Protein AF-A0A7C6CUZ2-F1 (afdb_monomer_lite)

Structure (mmCIF, N/CA/C/O backbone):
data_AF-A0A7C6CUZ2-F1
#
_entry.id   AF-A0A7C6CUZ2-F1
#
loop_
_atom_site.group_PDB
_atom_site.id
_atom_site.type_symbol
_atom_site.label_atom_id
_atom_site.label_alt_id
_atom_site.label_comp_id
_atom_site.label_asym_id
_atom_site.label_entity_id
_atom_site.label_seq_id
_atom_site.pdbx_PDB_ins_code
_atom_site.Cartn_x
_atom_site.Cartn_y
_atom_site.Cartn_z
_atom_site.occupancy
_atom_site.B_iso_or_equiv
_atom_site.auth_seq_id
_atom_site.auth_comp_id
_atom_site.auth_asym_id
_atom_site.auth_atom_id
_atom_site.pdbx_PDB_model_num
ATOM 1 N N . MET A 1 1 ? 45.779 -3.943 -38.223 1.00 38.66 1 MET A N 1
ATOM 2 C CA . MET A 1 1 ? 45.201 -3.364 -36.994 1.00 38.66 1 MET A CA 1
ATOM 3 C C . MET A 1 1 ? 43.699 -3.353 -37.189 1.00 38.66 1 MET A C 1
ATOM 5 O O . MET A 1 1 ? 43.244 -2.642 -38.072 1.00 38.66 1 MET A O 1
ATOM 9 N N . ILE A 1 2 ? 42.958 -4.209 -36.489 1.00 46.25 2 ILE A N 1
ATOM 10 C CA . ILE A 1 2 ? 41.494 -4.236 -36.585 1.00 46.25 2 ILE A CA 1
ATOM 11 C C . ILE A 1 2 ? 40.988 -3.220 -35.560 1.00 46.25 2 ILE A C 1
ATOM 13 O O . ILE A 1 2 ? 41.260 -3.364 -34.369 1.00 46.25 2 ILE A O 1
ATOM 17 N N . GLN A 1 3 ? 40.362 -2.144 -36.038 1.00 51.94 3 GLN A N 1
ATOM 18 C CA . GLN A 1 3 ? 39.651 -1.188 -35.195 1.00 51.94 3 GLN A CA 1
ATOM 19 C C . GLN A 1 3 ? 38.469 -1.919 -34.554 1.00 51.94 3 GLN A C 1
ATOM 21 O O . GLN A 1 3 ? 37.578 -2.381 -35.258 1.00 51.94 3 GLN A O 1
ATOM 26 N N . ASN A 1 4 ? 38.475 -2.039 -33.226 1.00 56.88 4 ASN A N 1
ATOM 27 C CA . ASN A 1 4 ? 37.267 -2.373 -32.481 1.00 56.88 4 ASN A CA 1
ATOM 28 C C . ASN A 1 4 ? 36.335 -1.163 -32.587 1.00 56.88 4 ASN A C 1
ATOM 30 O O . ASN A 1 4 ? 36.551 -0.159 -31.906 1.00 56.88 4 ASN A O 1
ATOM 34 N N . GLU A 1 5 ? 35.333 -1.241 -33.460 1.00 59.25 5 GLU A N 1
ATOM 35 C CA . GLU A 1 5 ? 34.179 -0.349 -33.405 1.00 59.25 5 GLU A CA 1
ATOM 36 C C . GLU A 1 5 ? 33.489 -0.587 -32.063 1.00 59.25 5 GLU A C 1
ATOM 38 O O . GLU A 1 5 ? 32.803 -1.579 -31.836 1.00 59.25 5 GLU A O 1
ATOM 43 N N . ASN A 1 6 ? 33.787 0.296 -31.116 1.00 59.94 6 ASN A N 1
ATOM 44 C CA . ASN A 1 6 ? 33.228 0.292 -29.779 1.00 59.94 6 ASN A CA 1
ATOM 45 C C . ASN A 1 6 ? 31.798 0.853 -29.862 1.00 59.94 6 ASN A C 1
ATOM 47 O O . ASN A 1 6 ? 31.543 1.992 -29.468 1.00 59.94 6 ASN A O 1
ATOM 51 N N . GLU A 1 7 ? 30.883 0.095 -30.468 1.00 68.31 7 GLU A N 1
ATOM 52 C CA . GLU A 1 7 ? 29.456 0.403 -30.453 1.00 68.31 7 GLU A CA 1
ATOM 53 C C . GLU A 1 7 ? 28.957 0.253 -29.012 1.00 68.31 7 GLU A C 1
ATOM 55 O O . GLU A 1 7 ? 28.907 -0.848 -28.462 1.00 68.31 7 GLU A O 1
ATOM 60 N N . ASN A 1 8 ? 28.628 1.371 -28.358 1.00 77.88 8 ASN A N 1
ATOM 61 C CA . ASN A 1 8 ? 28.023 1.321 -27.031 1.00 77.88 8 ASN A CA 1
ATOM 62 C C . ASN A 1 8 ? 26.654 0.629 -27.127 1.00 77.88 8 ASN A C 1
ATOM 64 O O . ASN A 1 8 ? 25.686 1.216 -27.615 1.00 77.88 8 ASN A O 1
ATOM 68 N N . ASP A 1 9 ? 26.558 -0.590 -26.600 1.00 85.19 9 ASP A N 1
ATOM 69 C CA . ASP A 1 9 ? 25.281 -1.263 -26.388 1.00 85.19 9 ASP A CA 1
ATOM 70 C C . ASP A 1 9 ? 24.549 -0.645 -25.183 1.00 85.19 9 ASP A C 1
ATOM 72 O O . ASP A 1 9 ? 24.836 -0.930 -24.017 1.00 85.19 9 ASP A O 1
ATOM 76 N N . TYR A 1 10 ? 23.569 0.216 -25.464 1.00 91.44 10 TYR A N 1
ATOM 77 C CA . TYR A 1 10 ? 22.723 0.844 -24.444 1.00 91.44 10 TYR A CA 1
ATOM 78 C C . TYR A 1 10 ? 21.501 0.003 -24.055 1.00 91.44 10 TYR A C 1
ATOM 80 O O . TYR A 1 10 ? 20.688 0.450 -23.241 1.00 91.44 10 TYR A O 1
ATOM 88 N N . THR A 1 11 ? 21.346 -1.208 -24.595 1.00 94.00 11 THR A N 1
ATOM 89 C CA . THR A 1 11 ? 20.154 -2.047 -24.409 1.00 94.00 11 THR A CA 1
ATOM 90 C C . THR A 1 11 ? 19.830 -2.252 -22.930 1.00 94.00 11 THR A C 1
ATOM 92 O O . THR A 1 11 ? 18.693 -2.043 -22.506 1.00 94.00 11 THR A O 1
ATOM 95 N N . GLN A 1 12 ? 20.834 -2.568 -22.106 1.00 94.25 12 GLN A N 1
ATOM 96 C CA . GLN A 1 12 ? 20.646 -2.752 -20.660 1.00 94.25 12 GLN A CA 1
ATOM 97 C C . GLN A 1 12 ? 20.158 -1.480 -19.958 1.00 94.25 12 GLN A C 1
ATOM 99 O O . GLN A 1 12 ? 19.278 -1.547 -19.097 1.00 94.25 12 GLN A O 1
ATOM 104 N N . TYR A 1 13 ? 20.685 -0.316 -20.346 1.00 94.88 13 TYR A N 1
ATOM 105 C CA . TYR A 1 13 ? 20.264 0.969 -19.792 1.00 94.88 13 TYR A CA 1
ATOM 106 C C . TYR A 1 13 ? 18.812 1.287 -20.162 1.00 94.88 13 TYR A C 1
ATOM 108 O O . TYR A 1 13 ? 18.011 1.632 -19.291 1.00 94.88 13 TYR A O 1
ATOM 116 N N . VAL A 1 14 ? 18.448 1.106 -21.435 1.00 96.75 14 VAL A N 1
ATOM 117 C CA . VAL A 1 14 ? 17.081 1.333 -21.917 1.00 96.75 14 VAL A CA 1
ATOM 118 C C . VAL A 1 14 ? 16.103 0.386 -21.221 1.00 96.75 14 VAL A C 1
ATOM 120 O O . VAL A 1 14 ? 15.086 0.837 -20.694 1.00 96.75 14 VAL A O 1
ATOM 123 N N . PHE A 1 15 ? 16.420 -0.910 -21.125 1.00 97.75 15 PHE A N 1
ATOM 124 C CA . PHE A 1 15 ? 15.581 -1.870 -20.402 1.00 97.75 15 PHE A CA 1
ATOM 125 C C . PHE A 1 15 ? 15.428 -1.520 -18.924 1.00 97.75 15 PHE A C 1
ATOM 127 O O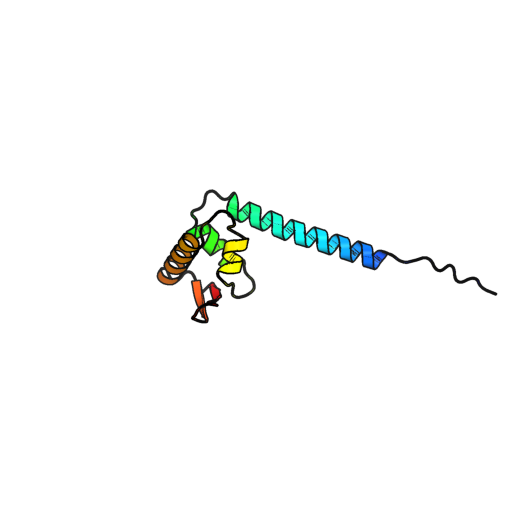 . PHE A 1 15 ? 14.331 -1.646 -18.377 1.00 97.75 15 PHE A O 1
ATOM 134 N N . TYR A 1 16 ? 16.503 -1.081 -18.270 1.00 97.56 16 TYR A N 1
ATOM 135 C CA . TYR A 1 16 ? 16.437 -0.627 -16.888 1.00 97.56 16 TYR A CA 1
ATOM 136 C C . TYR A 1 16 ? 15.505 0.582 -16.743 1.00 97.56 16 TYR A C 1
ATOM 138 O O . TYR A 1 16 ? 14.601 0.559 -15.908 1.00 97.56 16 TYR A O 1
ATOM 146 N N . MET A 1 17 ? 15.654 1.597 -17.598 1.00 97.94 17 MET A N 1
ATOM 147 C CA . MET A 1 17 ? 14.810 2.791 -17.564 1.00 97.94 17 MET A CA 1
ATOM 148 C C . MET A 1 17 ? 13.333 2.447 -17.804 1.00 97.94 17 MET A C 1
ATOM 150 O O . MET A 1 17 ? 12.467 2.910 -17.060 1.00 97.94 17 MET A O 1
ATOM 154 N N . LEU A 1 18 ? 13.037 1.574 -18.772 1.00 98.31 18 LEU A N 1
ATOM 155 C CA . LEU A 1 18 ? 11.675 1.101 -19.031 1.00 98.31 18 LEU A CA 1
ATOM 156 C C . LEU A 1 18 ? 11.086 0.351 -17.831 1.00 98.31 18 LEU A C 1
ATOM 158 O O . LEU A 1 18 ? 9.923 0.569 -17.493 1.00 98.31 18 LEU A O 1
ATOM 162 N N . LYS A 1 19 ? 11.877 -0.480 -17.140 1.00 98.06 19 LYS A N 1
ATOM 163 C CA . LYS A 1 19 ? 11.444 -1.135 -15.895 1.00 98.06 19 LYS A CA 1
ATOM 164 C C . LYS A 1 19 ? 11.134 -0.114 -14.802 1.00 98.06 19 LYS A C 1
ATOM 166 O O . LYS A 1 19 ? 10.092 -0.222 -14.165 1.00 98.06 19 LYS A O 1
ATOM 171 N N . CYS A 1 20 ? 11.980 0.899 -14.608 1.00 97.81 20 CYS A N 1
ATOM 172 C CA . CYS A 1 20 ? 11.717 1.957 -13.630 1.00 97.81 20 CYS A CA 1
ATOM 173 C C . CYS A 1 20 ? 10.410 2.706 -13.926 1.00 97.81 20 CYS A C 1
ATOM 175 O O . CYS A 1 20 ? 9.613 2.925 -13.013 1.00 97.81 20 CYS A O 1
ATOM 177 N N . ILE A 1 21 ? 10.170 3.063 -15.192 1.00 98.25 21 ILE A N 1
ATOM 178 C CA . ILE A 1 21 ? 8.934 3.733 -15.620 1.00 98.25 21 ILE A CA 1
ATOM 179 C C . ILE A 1 21 ? 7.723 2.823 -15.392 1.00 98.25 21 ILE A C 1
ATOM 181 O O . ILE A 1 21 ? 6.718 3.269 -14.840 1.00 98.25 21 ILE A O 1
ATOM 185 N N . LEU A 1 22 ? 7.825 1.544 -15.764 1.00 97.75 22 LEU A N 1
ATOM 186 C CA . LEU A 1 22 ? 6.753 0.567 -15.584 1.00 97.75 22 LEU A CA 1
ATOM 187 C C . LEU A 1 22 ? 6.375 0.399 -14.107 1.00 97.75 22 LEU A C 1
ATOM 189 O O . LEU A 1 22 ? 5.192 0.420 -13.770 1.00 97.75 22 LEU A O 1
ATOM 193 N N . GLU A 1 23 ? 7.360 0.277 -13.218 1.00 96.50 23 GLU A N 1
ATOM 194 C CA . GLU A 1 23 ? 7.114 0.151 -11.778 1.00 96.50 23 GLU A CA 1
ATOM 195 C C . GLU A 1 23 ? 6.532 1.436 -11.174 1.00 96.50 23 GLU A C 1
ATOM 197 O O . GLU A 1 23 ? 5.610 1.378 -10.355 1.00 96.50 23 GLU A O 1
ATOM 202 N N . ALA A 1 24 ? 6.998 2.609 -11.617 1.00 96.25 24 ALA A N 1
ATOM 203 C CA . ALA A 1 24 ? 6.423 3.887 -11.206 1.00 96.25 24 ALA A CA 1
ATOM 204 C C . ALA A 1 24 ? 4.956 4.017 -11.648 1.00 96.25 24 ALA A C 1
ATOM 206 O O . ALA A 1 24 ? 4.108 4.414 -10.846 1.00 96.25 24 ALA A O 1
ATOM 207 N N . TYR A 1 25 ? 4.645 3.623 -12.886 1.00 96.94 25 TYR A N 1
ATOM 208 C CA . TYR A 1 25 ? 3.282 3.626 -13.410 1.00 96.94 25 TYR A CA 1
ATOM 209 C C . TYR A 1 25 ? 2.375 2.666 -12.638 1.00 96.94 25 TYR A C 1
ATOM 211 O O . TYR A 1 25 ? 1.306 3.071 -12.191 1.00 96.94 25 TYR A O 1
ATOM 219 N N . ARG A 1 26 ? 2.810 1.419 -12.409 1.00 94.88 26 ARG A N 1
ATOM 220 C CA . ARG A 1 26 ? 2.054 0.430 -11.618 1.00 94.88 26 ARG A CA 1
ATOM 221 C C . ARG A 1 26 ? 1.743 0.947 -10.219 1.00 94.88 26 ARG A C 1
ATOM 223 O O . ARG A 1 26 ? 0.604 0.858 -9.766 1.00 94.88 26 ARG A O 1
ATOM 230 N N . LYS A 1 27 ? 2.740 1.537 -9.552 1.00 91.94 27 LYS A N 1
ATOM 231 C CA . LYS A 1 27 ? 2.566 2.139 -8.227 1.00 91.94 27 LYS A CA 1
ATOM 232 C C . LYS A 1 27 ? 1.567 3.296 -8.254 1.00 91.94 27 LYS A C 1
ATOM 234 O O . LYS A 1 27 ? 0.721 3.375 -7.367 1.00 91.94 27 LYS A O 1
ATOM 239 N N . LEU A 1 28 ? 1.658 4.182 -9.245 1.00 93.50 28 LEU A N 1
ATOM 240 C CA . LEU A 1 28 ? 0.732 5.304 -9.397 1.00 93.50 28 LEU A CA 1
ATOM 241 C C . LEU A 1 28 ? -0.695 4.816 -9.657 1.00 93.50 28 LEU A C 1
ATOM 243 O O . LEU A 1 28 ? -1.611 5.243 -8.962 1.00 93.50 28 LEU A O 1
ATOM 247 N N . HIS A 1 29 ? -0.868 3.902 -10.612 1.00 93.31 29 HIS A N 1
ATOM 248 C CA . HIS A 1 29 ? -2.162 3.325 -10.958 1.00 93.31 29 HIS A CA 1
ATOM 249 C C . HIS A 1 29 ? -2.838 2.712 -9.733 1.00 93.31 29 HIS A C 1
ATOM 251 O O . HIS A 1 29 ? -3.986 3.029 -9.448 1.00 93.31 29 HIS A O 1
ATOM 257 N N . TYR A 1 30 ? -2.093 1.931 -8.951 1.00 91.25 30 TYR A N 1
ATOM 258 C CA . TYR A 1 30 ? -2.586 1.348 -7.709 1.00 91.25 30 TYR A CA 1
ATOM 259 C C . TYR A 1 30 ? -3.017 2.399 -6.673 1.00 91.25 30 TYR A C 1
ATOM 261 O O . TYR A 1 30 ? -4.071 2.272 -6.053 1.00 91.25 30 TYR A O 1
ATOM 269 N N . ILE A 1 31 ? -2.223 3.462 -6.484 1.00 92.00 31 ILE A N 1
ATOM 270 C CA . ILE A 1 31 ? -2.595 4.566 -5.585 1.00 92.00 31 ILE A CA 1
ATOM 271 C C . ILE A 1 31 ? -3.889 5.226 -6.068 1.00 92.00 31 ILE A C 1
ATOM 273 O O . ILE A 1 31 ? -4.773 5.476 -5.253 1.00 92.00 31 ILE A O 1
ATOM 277 N N . MET A 1 32 ? -4.025 5.488 -7.370 1.00 91.31 32 MET A N 1
ATOM 278 C CA . MET A 1 32 ? -5.250 6.065 -7.922 1.00 91.31 32 MET A CA 1
ATOM 279 C C . MET A 1 32 ? -6.437 5.134 -7.693 1.00 91.31 32 MET A C 1
ATOM 281 O O . MET A 1 32 ? -7.410 5.561 -7.089 1.00 91.31 32 MET A O 1
ATOM 285 N N . GLU A 1 33 ? -6.316 3.860 -8.059 1.00 90.31 33 GLU A N 1
ATOM 286 C CA . GLU A 1 33 ? -7.374 2.857 -7.926 1.00 90.31 33 GLU A CA 1
ATOM 287 C C . GLU A 1 33 ? -7.918 2.762 -6.494 1.00 90.31 33 GLU A C 1
ATOM 289 O O . GLU A 1 33 ? -9.124 2.670 -6.295 1.00 90.31 33 GLU A O 1
ATOM 294 N N . VAL A 1 34 ? -7.044 2.810 -5.484 1.00 90.62 34 VAL A N 1
ATOM 295 C CA . VAL A 1 34 ? -7.453 2.751 -4.072 1.00 90.62 34 VAL A CA 1
ATOM 296 C C . VAL A 1 34 ? -8.130 4.046 -3.599 1.00 90.62 34 VAL A C 1
ATOM 298 O O . VAL A 1 34 ? -8.967 3.987 -2.704 1.00 90.62 34 VAL A O 1
ATOM 301 N N . ASN A 1 35 ? -7.780 5.210 -4.158 1.00 89.38 35 ASN A N 1
ATOM 302 C CA . ASN A 1 35 ? -8.318 6.507 -3.714 1.00 89.38 35 ASN A CA 1
ATOM 303 C C . ASN A 1 35 ? -9.500 7.014 -4.556 1.00 89.38 35 ASN A C 1
ATOM 305 O O . ASN A 1 35 ? -10.209 7.907 -4.103 1.00 89.38 35 ASN A O 1
ATOM 309 N N . THR A 1 36 ? -9.709 6.490 -5.766 1.00 87.19 36 THR A N 1
ATOM 310 C CA . THR A 1 36 ? -10.872 6.807 -6.614 1.00 87.19 36 THR A CA 1
ATOM 311 C C . THR A 1 36 ? -12.037 5.847 -6.403 1.00 87.19 36 THR A C 1
ATOM 313 O O . THR A 1 36 ? -13.116 6.076 -6.942 1.00 87.19 36 THR A O 1
ATOM 316 N N . ASP A 1 37 ? -11.820 4.756 -5.668 1.00 80.62 37 ASP A N 1
ATOM 317 C CA . ASP A 1 37 ? -12.881 3.831 -5.286 1.00 80.62 37 ASP A CA 1
ATOM 318 C C . ASP A 1 37 ? -13.870 4.546 -4.349 1.00 80.62 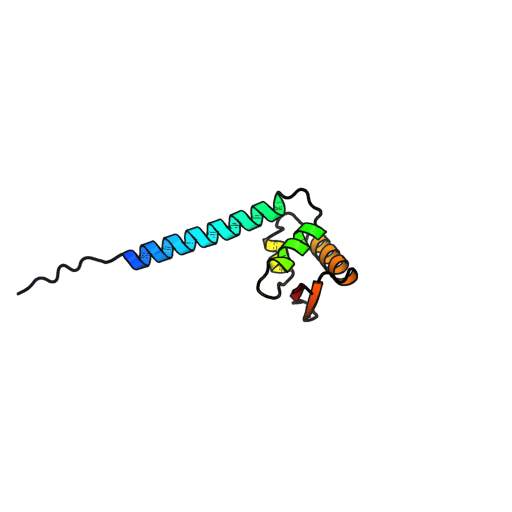37 ASP A C 1
ATOM 320 O O . ASP A 1 37 ? -13.459 5.195 -3.387 1.00 80.62 37 ASP A O 1
ATOM 324 N N . ASN A 1 38 ? -15.176 4.411 -4.590 1.00 75.75 38 ASN A N 1
ATOM 325 C CA . ASN A 1 38 ? -16.219 5.037 -3.756 1.00 75.75 38 ASN A CA 1
ATOM 326 C C . ASN A 1 38 ? -16.441 4.290 -2.420 1.00 75.75 38 ASN A C 1
ATOM 328 O O . ASN A 1 38 ? -17.451 4.495 -1.744 1.00 75.75 38 ASN A O 1
ATOM 332 N N . GLY A 1 39 ? -15.528 3.385 -2.064 1.00 82.38 39 GLY A N 1
ATOM 333 C CA . GLY A 1 39 ? -15.566 2.596 -0.839 1.00 82.38 39 GLY A CA 1
ATOM 334 C C . GLY A 1 39 ? -15.243 3.411 0.413 1.00 82.38 39 GLY A C 1
ATOM 335 O O . GLY A 1 39 ? -14.743 4.537 0.367 1.00 82.38 39 GLY A O 1
ATOM 336 N N . SER A 1 40 ? -15.515 2.823 1.576 1.00 89.81 40 SER A N 1
ATOM 337 C CA . SER A 1 40 ? -15.147 3.433 2.850 1.00 89.81 40 SER A CA 1
ATOM 338 C C . SER A 1 40 ? -13.627 3.412 3.059 1.00 89.81 40 SER A C 1
ATOM 340 O O . SER A 1 40 ? -12.891 2.624 2.463 1.00 89.81 40 SER A O 1
ATOM 342 N N . THR A 1 41 ? -13.128 4.223 3.998 1.00 91.88 41 THR A N 1
ATOM 343 C CA . THR A 1 41 ? -11.716 4.144 4.407 1.00 91.88 41 THR A CA 1
ATOM 344 C C . THR A 1 41 ? -11.334 2.743 4.900 1.0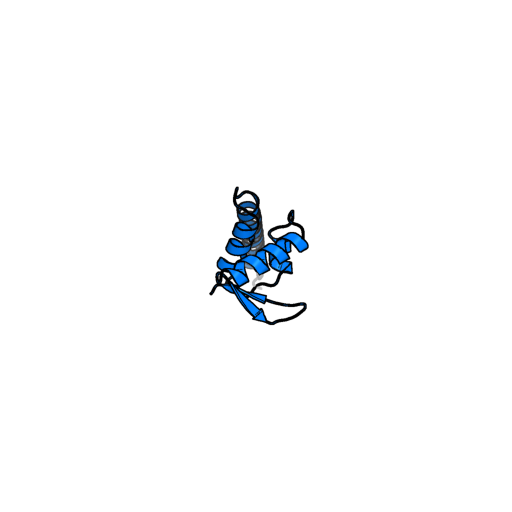0 91.88 41 THR A C 1
ATOM 346 O O . THR A 1 41 ? -10.193 2.325 4.717 1.00 91.88 41 THR A O 1
ATOM 349 N N . ILE A 1 42 ? -12.271 2.008 5.510 1.00 94.38 42 ILE A N 1
ATOM 350 C CA . ILE A 1 42 ? -12.044 0.631 5.967 1.00 94.38 42 ILE A CA 1
ATOM 351 C C . ILE A 1 42 ? -11.785 -0.285 4.768 1.00 94.38 42 ILE A C 1
ATOM 353 O O . ILE A 1 42 ? -10.817 -1.045 4.792 1.00 94.38 42 ILE A O 1
ATOM 357 N N . ASP A 1 43 ? -12.577 -0.148 3.704 1.00 93.50 43 ASP A N 1
ATOM 358 C CA . ASP A 1 43 ? -12.422 -0.930 2.473 1.00 93.50 43 ASP A CA 1
ATOM 359 C C . ASP A 1 43 ? -11.080 -0.636 1.800 1.00 93.50 43 ASP A C 1
ATOM 361 O O . ASP A 1 43 ? -10.354 -1.558 1.428 1.00 93.50 43 ASP A O 1
ATOM 365 N N . GLY A 1 44 ? -10.690 0.642 1.736 1.00 93.56 44 GLY A N 1
ATOM 366 C CA . GLY A 1 44 ? -9.385 1.051 1.217 1.00 93.56 44 GLY A CA 1
ATOM 367 C C . GLY A 1 44 ? -8.223 0.446 2.012 1.00 93.56 44 GLY A C 1
ATOM 368 O O . GLY A 1 44 ? -7.299 -0.125 1.433 1.00 93.56 44 GLY A O 1
ATOM 369 N N . VAL A 1 45 ? -8.272 0.506 3.348 1.00 95.06 45 VAL A N 1
ATOM 370 C CA . VAL A 1 45 ? -7.249 -0.108 4.216 1.00 95.06 45 VAL A CA 1
ATOM 371 C C . VAL A 1 45 ? -7.199 -1.625 4.020 1.00 95.06 45 VAL A C 1
ATOM 373 O O . VAL A 1 45 ? -6.106 -2.190 3.925 1.00 95.06 45 VAL A O 1
ATOM 376 N N . TYR A 1 46 ? -8.356 -2.280 3.919 1.00 94.50 46 TYR A N 1
ATOM 377 C CA . TYR A 1 46 ? -8.442 -3.717 3.686 1.00 94.50 46 TYR A CA 1
ATOM 378 C C . TYR A 1 46 ? -7.851 -4.112 2.331 1.00 94.50 46 TYR A C 1
ATOM 380 O O . TYR A 1 46 ? -6.985 -4.984 2.291 1.00 94.50 46 TYR A O 1
ATOM 388 N N . LYS A 1 47 ? -8.226 -3.419 1.247 1.00 93.62 47 LYS A N 1
ATOM 389 C CA . LYS A 1 47 ? -7.691 -3.627 -0.109 1.00 93.62 47 LYS A CA 1
ATOM 390 C C . LYS A 1 47 ? -6.165 -3.536 -0.118 1.00 93.62 47 LYS A C 1
ATOM 392 O O . LYS A 1 47 ? -5.505 -4.384 -0.715 1.00 93.62 47 LYS A O 1
ATOM 397 N N . ILE A 1 48 ? -5.595 -2.578 0.622 1.00 94.69 48 ILE A N 1
ATOM 398 C CA . ILE A 1 48 ? -4.138 -2.428 0.723 1.00 94.69 48 ILE A CA 1
ATOM 399 C C . ILE A 1 48 ? -3.465 -3.622 1.397 1.00 94.69 48 ILE A C 1
ATOM 401 O O . ILE A 1 48 ? -2.448 -4.105 0.899 1.00 94.69 48 ILE A O 1
ATOM 405 N N . ILE A 1 49 ? -4.006 -4.094 2.519 1.00 94.50 49 ILE A N 1
ATOM 406 C CA . ILE A 1 49 ? -3.444 -5.240 3.252 1.00 94.50 49 ILE A CA 1
ATOM 407 C C . ILE A 1 49 ? -3.651 -6.540 2.476 1.00 94.50 49 ILE A C 1
ATOM 409 O O . ILE A 1 49 ? -2.789 -7.415 2.482 1.00 94.50 49 ILE A O 1
ATOM 413 N N . PHE A 1 50 ? -4.788 -6.684 1.805 1.00 92.12 50 PHE A N 1
ATOM 414 C CA . PHE A 1 50 ? -5.111 -7.895 1.071 1.00 92.12 50 PHE A CA 1
ATOM 415 C C . PHE A 1 50 ? -4.197 -8.073 -0.145 1.00 92.12 50 PHE A C 1
ATOM 417 O O . PHE A 1 50 ? -3.634 -9.152 -0.336 1.00 92.12 50 PHE A O 1
ATOM 424 N N . ASN A 1 51 ? -3.969 -6.989 -0.894 1.00 90.56 51 ASN A N 1
ATOM 425 C CA . ASN A 1 51 ? -3.115 -6.974 -2.082 1.00 90.56 51 ASN A CA 1
ATOM 426 C C . ASN A 1 51 ? -1.611 -6.999 -1.764 1.00 90.56 51 ASN A C 1
ATOM 428 O O . ASN A 1 51 ? -0.792 -7.115 -2.678 1.00 90.56 51 ASN A O 1
ATOM 432 N N . SER A 1 52 ? -1.208 -6.890 -0.495 1.00 90.94 52 SER A N 1
ATOM 433 C CA . SER A 1 52 ? 0.207 -6.921 -0.144 1.00 90.94 52 SER A CA 1
ATOM 434 C C . SER A 1 52 ? 0.760 -8.350 -0.139 1.00 90.94 52 SER A C 1
ATOM 436 O O . SER A 1 52 ? 0.210 -9.276 0.461 1.00 90.94 52 SER A O 1
ATOM 438 N N . ALA A 1 53 ? 1.910 -8.545 -0.789 1.00 89.25 53 ALA A N 1
ATOM 439 C CA . ALA A 1 53 ? 2.632 -9.819 -0.741 1.00 89.25 53 ALA A CA 1
ATOM 440 C C . ALA A 1 53 ? 3.295 -10.063 0.627 1.00 89.25 53 ALA A C 1
ATOM 442 O O . ALA A 1 53 ? 3.540 -11.203 1.011 1.00 89.25 53 ALA A O 1
ATOM 443 N N . THR A 1 54 ? 3.581 -8.991 1.368 1.00 91.38 54 THR A N 1
ATOM 444 C CA . THR A 1 54 ? 4.255 -9.026 2.669 1.00 91.38 54 THR A CA 1
ATOM 445 C C . THR A 1 54 ? 3.457 -8.258 3.725 1.00 91.38 54 THR A C 1
ATOM 447 O O . THR A 1 54 ? 2.608 -7.433 3.370 1.00 91.38 54 THR A O 1
ATOM 450 N N . PRO A 1 55 ? 3.705 -8.497 5.027 1.00 92.94 55 PRO A N 1
ATOM 451 C CA . PRO A 1 55 ? 3.071 -7.730 6.093 1.00 92.94 55 PRO A CA 1
ATOM 452 C C . PRO A 1 55 ? 3.380 -6.235 5.985 1.00 92.94 55 PRO A C 1
ATOM 454 O O . PRO A 1 55 ? 4.549 -5.834 5.966 1.00 92.94 55 PRO A O 1
ATOM 457 N N . ILE A 1 56 ? 2.337 -5.406 5.969 1.00 93.00 56 ILE A N 1
ATOM 458 C CA . ILE A 1 56 ? 2.474 -3.958 5.790 1.00 93.00 56 ILE A CA 1
ATOM 459 C C . ILE A 1 56 ? 2.351 -3.209 7.107 1.00 93.00 56 ILE A C 1
ATOM 461 O O . ILE A 1 56 ? 1.588 -3.584 7.996 1.00 93.00 56 ILE A O 1
ATOM 465 N N . ASN A 1 57 ? 3.108 -2.122 7.234 1.00 92.38 57 ASN A N 1
ATOM 466 C CA . ASN A 1 57 ? 2.984 -1.209 8.364 1.00 92.38 57 ASN A CA 1
ATOM 467 C C . ASN A 1 57 ? 1.981 -0.084 8.049 1.00 92.38 57 ASN A C 1
ATOM 469 O O . ASN A 1 57 ? 1.644 0.174 6.892 1.00 92.38 57 ASN A O 1
ATOM 473 N N . LYS A 1 58 ? 1.578 0.656 9.086 1.00 89.69 58 LYS A N 1
ATOM 474 C CA . LYS A 1 58 ? 0.662 1.799 8.938 1.00 89.69 58 LYS A CA 1
ATOM 475 C C . LYS A 1 58 ? 1.181 2.913 8.019 1.00 89.69 58 LYS A C 1
ATOM 477 O O . LYS A 1 58 ? 0.389 3.623 7.408 1.00 89.69 58 LYS A O 1
ATOM 482 N N . HIS A 1 59 ? 2.500 3.079 7.914 1.00 90.06 59 HIS A N 1
ATOM 483 C CA . HIS A 1 59 ? 3.109 4.111 7.073 1.00 90.06 59 HIS A CA 1
ATOM 484 C C . HIS A 1 59 ? 2.922 3.804 5.584 1.00 90.06 59 HIS A C 1
ATOM 486 O O . HIS A 1 59 ? 2.634 4.711 4.813 1.00 90.06 59 HIS A O 1
ATOM 492 N N . VAL A 1 60 ? 3.013 2.533 5.185 1.00 90.81 60 VAL A N 1
ATOM 493 C CA . VAL A 1 60 ? 2.727 2.093 3.813 1.00 90.81 60 VAL A CA 1
ATOM 494 C C . VAL A 1 60 ? 1.270 2.389 3.470 1.00 90.81 60 VAL A C 1
ATOM 496 O O . VAL A 1 60 ? 1.006 3.015 2.448 1.00 90.81 60 VAL A O 1
ATOM 499 N N . THR A 1 61 ? 0.334 2.036 4.355 1.00 92.81 61 THR A N 1
ATOM 500 C CA . THR A 1 61 ? -1.091 2.347 4.172 1.00 92.81 61 THR A CA 1
ATOM 501 C C . THR A 1 61 ? -1.331 3.850 4.034 1.00 92.81 61 THR A C 1
ATOM 503 O O . THR A 1 61 ? -2.067 4.264 3.147 1.00 92.81 61 THR A O 1
ATOM 506 N N . LYS A 1 62 ? -0.665 4.680 4.849 1.00 92.94 62 LYS A N 1
ATOM 507 C CA . LYS A 1 62 ? -0.750 6.148 4.773 1.00 92.94 62 LYS A CA 1
ATOM 508 C C . LYS A 1 62 ? -0.158 6.723 3.484 1.00 92.94 62 LYS A C 1
ATOM 510 O O . LYS A 1 62 ? -0.684 7.705 2.974 1.00 92.94 62 LYS A O 1
ATOM 515 N N . ASN A 1 63 ? 0.902 6.123 2.950 1.00 92.25 63 ASN A N 1
ATOM 516 C CA . ASN A 1 63 ? 1.479 6.547 1.674 1.00 92.25 63 ASN A CA 1
ATOM 517 C C . ASN A 1 63 ? 0.545 6.247 0.494 1.00 92.25 63 ASN A C 1
ATOM 519 O O . ASN A 1 63 ? 0.551 6.992 -0.480 1.00 92.25 63 ASN A O 1
ATOM 523 N N . VAL A 1 64 ? -0.246 5.171 0.578 1.00 93.06 64 VAL A N 1
ATOM 524 C CA . VAL A 1 64 ? -1.248 4.840 -0.443 1.00 93.06 64 VAL A CA 1
ATOM 525 C C . VAL A 1 64 ? -2.509 5.688 -0.253 1.00 93.06 64 VAL A C 1
ATOM 527 O O . VAL A 1 64 ? -2.911 6.379 -1.179 1.00 93.06 64 VAL A O 1
ATOM 530 N N . LEU A 1 65 ? -3.094 5.723 0.948 1.00 93.25 65 LEU A N 1
ATOM 531 C CA . LEU A 1 65 ? -4.241 6.577 1.303 1.00 93.25 65 LEU A CA 1
ATOM 532 C C . LEU A 1 65 ? -3.781 7.978 1.730 1.00 93.25 65 LEU A C 1
ATOM 534 O O . LEU A 1 65 ? -3.972 8.402 2.876 1.00 93.25 65 LEU A O 1
ATOM 538 N N . TYR A 1 66 ? -3.149 8.708 0.811 1.00 88.75 66 TYR A N 1
ATOM 539 C CA . TYR A 1 66 ? -2.452 9.959 1.124 1.00 88.75 66 TYR A CA 1
ATOM 540 C C . TYR A 1 66 ? -3.373 11.041 1.714 1.00 88.75 66 TYR A C 1
ATOM 542 O O . TYR A 1 66 ? -2.967 11.741 2.647 1.00 88.75 66 TYR A O 1
ATOM 550 N N . ALA A 1 67 ? -4.626 11.122 1.256 1.00 89.31 67 ALA A N 1
ATOM 551 C CA . ALA A 1 67 ? -5.615 12.093 1.732 1.00 89.31 67 ALA A CA 1
ATOM 552 C C . ALA A 1 67 ? -6.205 11.755 3.119 1.00 89.31 67 ALA A C 1
ATOM 554 O O . ALA A 1 67 ? -6.755 12.624 3.793 1.00 89.31 67 ALA A O 1
ATOM 555 N N . THR A 1 68 ? -6.072 10.510 3.588 1.00 91.56 68 THR A N 1
ATOM 556 C CA . THR A 1 68 ? -6.706 10.044 4.832 1.00 91.56 68 THR A CA 1
ATOM 557 C C . THR A 1 68 ? -5.819 10.308 6.045 1.00 91.56 68 THR A C 1
ATOM 559 O O . THR A 1 68 ? -4.635 9.979 6.036 1.00 91.56 68 THR A O 1
ATOM 562 N N . SER A 1 69 ? -6.360 10.860 7.135 1.00 93.62 69 SER A N 1
ATOM 563 C CA . SER A 1 69 ? -5.579 11.103 8.359 1.00 93.62 69 SER A CA 1
ATOM 564 C C . SER A 1 69 ? -5.040 9.807 8.991 1.00 93.62 69 SER A C 1
ATOM 566 O O . SER A 1 69 ? -5.683 8.757 8.935 1.00 93.62 69 SER A O 1
ATOM 568 N N . SER A 1 70 ? -3.883 9.876 9.659 1.00 92.50 70 SER A N 1
ATOM 569 C CA . SER A 1 70 ? -3.308 8.716 10.361 1.00 92.50 70 SER A CA 1
ATOM 570 C C . SER A 1 70 ? -4.251 8.152 11.430 1.00 92.50 70 SER A C 1
ATOM 572 O O . SER A 1 70 ? -4.353 6.938 11.564 1.00 92.50 70 SER A O 1
ATOM 574 N N . ALA A 1 71 ? -4.987 9.016 12.139 1.00 94.50 71 ALA A N 1
ATOM 575 C CA . ALA A 1 71 ? -5.958 8.597 13.150 1.00 94.50 71 ALA A CA 1
ATOM 576 C C . ALA A 1 71 ? -7.128 7.811 12.534 1.00 94.50 71 ALA A C 1
ATOM 578 O O . ALA A 1 71 ? -7.595 6.832 13.113 1.00 94.50 71 ALA A O 1
ATOM 579 N N . THR A 1 72 ? -7.589 8.205 11.343 1.00 95.31 72 THR A N 1
ATOM 580 C CA . THR A 1 72 ? -8.636 7.473 10.617 1.00 95.31 72 THR A CA 1
ATOM 581 C C . THR A 1 72 ? -8.128 6.107 10.149 1.00 95.31 72 THR A C 1
ATOM 583 O O . THR A 1 72 ? -8.834 5.114 10.310 1.00 95.31 72 THR A O 1
ATOM 586 N N . ILE A 1 73 ? -6.888 6.029 9.648 1.00 95.19 73 ILE A N 1
ATOM 587 C CA . ILE A 1 73 ? -6.255 4.753 9.269 1.00 95.19 73 ILE A CA 1
ATOM 588 C C . ILE A 1 73 ? -6.120 3.831 10.487 1.00 95.19 73 ILE A C 1
ATOM 590 O O . ILE A 1 73 ? -6.423 2.646 10.392 1.00 95.19 73 ILE A O 1
ATOM 594 N N . GLU A 1 74 ? -5.707 4.355 11.643 1.00 94.12 74 GLU A N 1
ATOM 595 C CA . GLU A 1 74 ? -5.584 3.567 12.876 1.00 94.12 74 GLU A CA 1
ATOM 596 C C . GLU A 1 74 ? -6.936 3.022 13.353 1.00 94.12 74 GLU A C 1
ATOM 598 O O . GLU A 1 74 ? -7.026 1.849 13.717 1.00 94.12 74 GLU A O 1
ATOM 603 N N . LYS A 1 75 ? -8.005 3.826 13.275 1.00 95.81 75 LYS A N 1
ATOM 604 C CA . LYS A 1 75 ? -9.371 3.360 13.560 1.00 95.81 75 LYS A CA 1
ATOM 605 C C . LYS A 1 75 ? -9.811 2.251 12.601 1.00 95.81 75 LYS A C 1
ATOM 607 O O . LYS A 1 75 ? -10.366 1.254 13.052 1.00 95.81 75 LYS A O 1
ATOM 612 N N . ALA A 1 76 ? -9.535 2.401 11.307 1.00 96.19 76 ALA A N 1
ATOM 613 C CA . ALA A 1 76 ? -9.867 1.394 10.302 1.00 96.19 76 ALA A CA 1
ATOM 614 C C . ALA A 1 76 ? -9.099 0.079 10.518 1.00 96.19 76 ALA A C 1
ATOM 616 O O . ALA A 1 76 ? -9.696 -0.993 10.487 1.00 96.19 76 ALA A O 1
ATOM 617 N N . LEU A 1 77 ? -7.797 0.149 10.818 1.00 95.44 77 LEU A N 1
ATOM 618 C CA . LEU A 1 77 ? -6.991 -1.021 11.179 1.00 95.44 77 LEU A CA 1
ATOM 619 C C . LEU A 1 77 ? -7.550 -1.731 12.417 1.00 95.44 77 LEU A C 1
ATOM 621 O O . LEU A 1 77 ? -7.678 -2.952 12.416 1.00 95.44 77 LEU A O 1
ATOM 625 N N . ALA A 1 78 ? -7.912 -0.980 13.461 1.00 95.12 78 ALA A N 1
ATOM 626 C CA . ALA A 1 78 ? -8.493 -1.549 14.673 1.00 95.12 78 ALA A CA 1
ATOM 627 C C . ALA A 1 78 ? -9.843 -2.236 14.405 1.00 95.12 78 ALA A C 1
ATOM 629 O O . ALA A 1 78 ? -10.085 -3.316 14.941 1.00 95.12 78 ALA A O 1
ATOM 630 N N . ALA A 1 79 ? -10.690 -1.647 13.552 1.00 96.81 79 ALA A N 1
ATOM 631 C CA . ALA A 1 79 ? -11.952 -2.249 13.127 1.00 96.81 79 ALA A CA 1
ATOM 632 C C . ALA A 1 79 ? -11.721 -3.568 12.371 1.00 96.81 79 ALA A C 1
ATOM 634 O O . ALA A 1 79 ? -12.276 -4.590 12.751 1.00 96.81 79 ALA A O 1
ATOM 635 N N . LEU A 1 80 ? -10.817 -3.588 11.386 1.00 96.44 80 LEU A N 1
ATOM 636 C CA . LEU A 1 80 ? -10.508 -4.799 10.616 1.00 96.44 80 LEU A CA 1
ATOM 637 C C . LEU A 1 80 ? -9.908 -5.926 11.468 1.00 96.44 80 LEU A C 1
ATOM 639 O O . LEU A 1 80 ? -10.179 -7.098 11.210 1.00 96.44 80 LEU A O 1
ATOM 643 N N . VAL A 1 81 ? -9.092 -5.588 12.474 1.00 95.44 81 VAL A N 1
ATOM 644 C CA . VAL A 1 81 ? -8.582 -6.571 13.445 1.00 95.44 81 VAL A CA 1
ATOM 645 C C . VAL A 1 81 ? -9.723 -7.113 14.304 1.00 95.44 81 VAL A C 1
ATOM 647 O O . VAL A 1 81 ? -9.812 -8.322 14.503 1.00 95.44 81 VAL A O 1
ATOM 650 N N . LYS A 1 82 ? -10.605 -6.236 14.800 1.00 96.19 82 LYS A N 1
ATOM 651 C CA . LYS A 1 82 ? -11.769 -6.628 15.606 1.00 96.19 82 LYS A CA 1
ATOM 652 C C . LYS A 1 82 ? -12.716 -7.545 14.826 1.00 96.19 82 LYS A C 1
ATOM 654 O O . LYS A 1 82 ? -13.215 -8.510 15.395 1.00 96.19 82 LYS A O 1
ATOM 659 N N . ASP A 1 8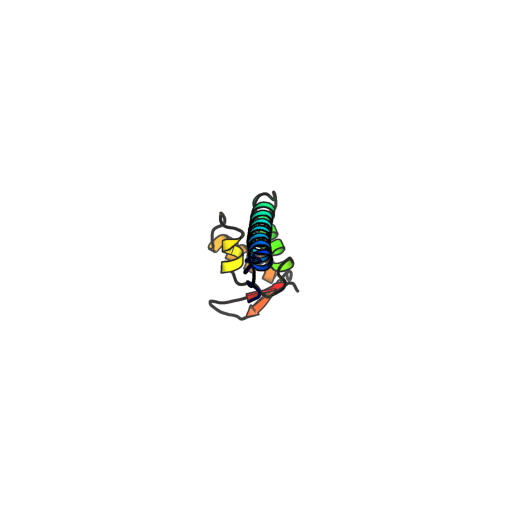3 ? -12.901 -7.273 13.539 1.00 95.19 83 ASP A N 1
ATOM 660 C CA . ASP A 1 83 ? -13.769 -8.040 12.640 1.00 95.19 83 ASP A CA 1
ATOM 661 C C . ASP A 1 83 ? -13.099 -9.320 12.102 1.00 95.19 83 ASP A C 1
ATOM 663 O O . ASP A 1 83 ? -13.687 -10.034 11.289 1.00 95.19 83 ASP A O 1
ATOM 667 N N . GLY A 1 84 ? -11.860 -9.616 12.515 1.00 94.69 84 GLY A N 1
ATOM 668 C CA . GLY A 1 84 ? -11.138 -10.821 12.100 1.00 94.69 84 GLY A CA 1
ATOM 669 C C . GLY A 1 84 ? -10.805 -10.856 10.606 1.00 94.69 84 GLY A C 1
ATOM 670 O O . GLY A 1 84 ? -10.689 -11.930 10.025 1.00 94.69 84 GLY A O 1
ATOM 671 N N . LYS A 1 85 ? -10.671 -9.694 9.957 1.00 95.12 85 LYS A N 1
ATOM 672 C CA . LYS A 1 85 ? -10.304 -9.584 8.533 1.00 95.12 85 LYS A CA 1
ATOM 673 C C . LYS A 1 85 ? -8.793 -9.540 8.317 1.00 95.12 85 LYS A C 1
ATOM 675 O O . LYS A 1 85 ? -8.306 -9.923 7.255 1.00 95.12 85 LYS A O 1
ATOM 680 N N . ILE A 1 86 ? -8.059 -9.047 9.310 1.00 95.88 86 ILE A N 1
ATOM 681 C CA . ILE A 1 86 ? -6.597 -8.944 9.312 1.00 95.88 86 ILE A CA 1
ATOM 682 C C . ILE A 1 86 ? -6.063 -9.311 10.695 1.00 95.88 86 ILE A C 1
ATOM 684 O O . ILE A 1 86 ? -6.773 -9.203 11.694 1.00 95.88 86 ILE A O 1
ATOM 688 N N . GLN A 1 87 ? -4.781 -9.654 10.767 1.00 94.62 87 GLN A N 1
ATOM 689 C CA . GLN A 1 87 ? -4.090 -9.933 12.020 1.00 94.62 87 GLN A CA 1
ATOM 690 C C . GLN A 1 87 ? -2.801 -9.112 12.168 1.00 94.62 87 GLN A C 1
ATOM 692 O O . GLN A 1 87 ? -2.081 -8.891 11.186 1.00 94.62 87 GLN A O 1
ATOM 697 N N . PRO A 1 88 ? -2.477 -8.647 13.388 1.00 93.62 88 PRO A N 1
ATOM 698 C CA . PRO A 1 88 ? -1.189 -8.032 13.668 1.00 93.62 88 PRO A CA 1
ATOM 699 C C . PRO A 1 88 ? -0.086 -9.101 13.731 1.00 93.62 88 PRO A C 1
ATOM 701 O O . PRO A 1 88 ? -0.111 -9.983 14.583 1.00 93.62 88 PRO A O 1
ATOM 704 N N . MET A 1 89 ? 0.926 -8.978 12.873 1.00 92.56 89 MET A N 1
ATOM 705 C CA . MET A 1 89 ? 2.115 -9.848 12.848 1.00 92.56 89 MET A CA 1
ATOM 706 C C . MET A 1 89 ? 3.174 -9.422 13.874 1.00 92.56 89 MET A C 1
ATOM 708 O O . MET A 1 89 ? 4.055 -10.187 14.255 1.00 92.56 89 MET A O 1
ATOM 712 N N . THR A 1 90 ? 3.142 -8.161 14.303 1.00 87.62 90 THR A N 1
ATOM 713 C CA . THR A 1 90 ? 4.067 -7.592 15.293 1.00 87.62 90 THR A CA 1
ATOM 714 C C . THR A 1 90 ? 3.325 -6.527 16.091 1.00 87.62 90 THR A C 1
ATOM 716 O O . THR A 1 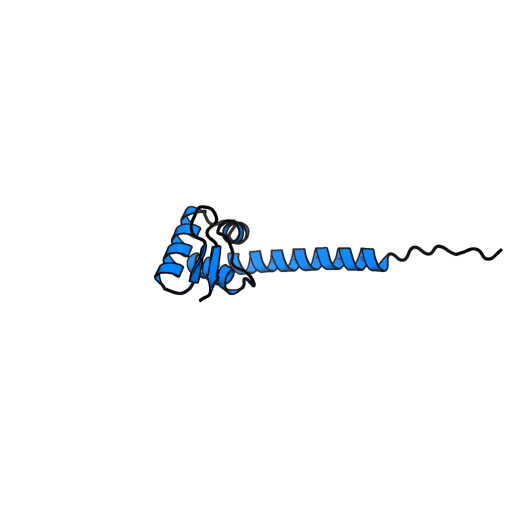90 ? 2.461 -5.848 15.536 1.00 87.62 90 THR A O 1
ATOM 719 N N . LYS A 1 91 ? 3.652 -6.364 17.378 1.00 81.88 91 LYS A N 1
ATOM 720 C CA . LYS A 1 91 ? 3.061 -5.343 18.259 1.00 81.88 91 LYS A CA 1
ATOM 721 C C . LYS A 1 91 ? 4.037 -4.180 18.486 1.00 81.88 91 LYS A C 1
ATOM 723 O O . LYS A 1 91 ? 5.240 -4.398 18.587 1.00 81.88 91 LYS A O 1
ATOM 728 N N . GLY A 1 92 ? 3.519 -2.956 18.605 1.00 81.62 92 GLY A N 1
ATOM 729 C CA . GLY A 1 92 ? 4.274 -1.757 18.994 1.00 81.62 92 GLY A CA 1
ATOM 730 C C . GLY A 1 92 ? 4.229 -0.632 17.955 1.00 81.62 92 GLY A C 1
ATOM 731 O O . GLY A 1 92 ? 3.362 -0.591 17.08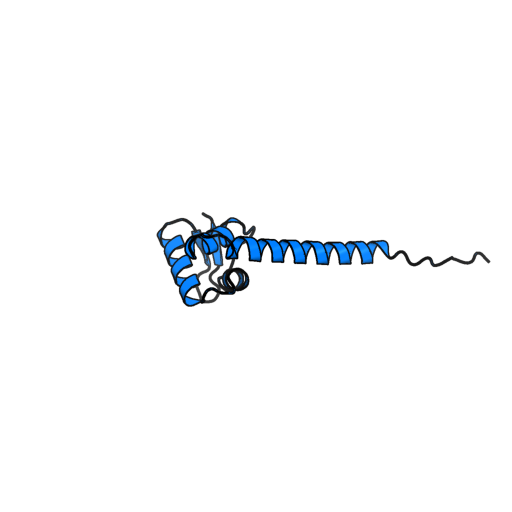6 1.00 81.62 92 GLY A O 1
ATOM 732 N N . ARG A 1 93 ? 5.186 0.305 18.016 1.00 76.94 93 ARG A N 1
ATOM 733 C CA . ARG A 1 93 ? 5.251 1.458 17.090 1.00 76.94 93 ARG A CA 1
ATOM 734 C C . ARG A 1 93 ? 5.340 1.041 15.615 1.00 76.94 93 ARG A C 1
ATOM 736 O O . ARG A 1 93 ? 4.879 1.775 14.743 1.00 76.94 93 ARG A O 1
ATOM 743 N N . TYR A 1 94 ? 5.894 -0.143 15.361 1.00 83.88 94 TYR A N 1
ATOM 744 C CA . TYR A 1 94 ? 6.099 -0.723 14.036 1.00 83.88 94 TYR A CA 1
ATOM 745 C C . TYR A 1 94 ? 5.178 -1.915 13.760 1.00 83.88 94 TYR A C 1
ATOM 747 O O . TYR A 1 94 ? 5.568 -2.817 13.018 1.00 83.88 94 TYR A O 1
ATOM 755 N N . SER A 1 95 ? 3.979 -1.939 14.357 1.00 90.38 95 SER A N 1
ATOM 756 C CA . SER A 1 95 ? 3.000 -2.991 14.081 1.00 90.38 95 SER A CA 1
ATOM 757 C C . SER A 1 95 ? 2.812 -3.183 12.578 1.00 90.38 95 SER A C 1
ATOM 759 O O . SER A 1 95 ? 2.604 -2.221 11.827 1.00 90.38 95 SER A O 1
ATOM 761 N N . LYS A 1 96 ? 2.896 -4.445 12.160 1.00 94.44 96 LYS A N 1
ATOM 762 C CA . LYS A 1 96 ? 2.620 -4.883 10.796 1.00 94.44 96 LYS A CA 1
ATOM 763 C C . LYS A 1 96 ? 1.347 -5.705 10.792 1.00 94.44 96 LYS A C 1
ATOM 765 O O . LYS A 1 96 ? 1.107 -6.453 11.736 1.00 94.44 96 LYS A O 1
ATOM 770 N N . TYR A 1 97 ? 0.581 -5.587 9.725 1.00 95.12 97 TYR A N 1
ATOM 771 C CA . TYR A 1 97 ? -0.674 -6.293 9.536 1.00 95.12 97 TYR A CA 1
ATOM 772 C C . TYR A 1 97 ? -0.569 -7.178 8.308 1.00 95.12 97 TYR A C 1
ATOM 774 O O . TYR A 1 97 ? 0.091 -6.823 7.327 1.00 95.12 97 TYR A O 1
ATOM 782 N N . PHE A 1 98 ? -1.216 -8.330 8.376 1.00 94.75 98 PHE A N 1
ATOM 783 C CA . PHE A 1 98 ? -1.367 -9.218 7.239 1.00 94.75 98 PHE A CA 1
ATOM 784 C C . PHE A 1 98 ? -2.790 -9.751 7.201 1.00 94.75 98 PHE A C 1
ATOM 786 O O . PHE A 1 98 ? -3.472 -9.785 8.230 1.00 94.75 98 PHE A O 1
ATOM 793 N N . ARG A 1 99 ? -3.248 -10.125 6.008 1.00 93.12 99 ARG A N 1
ATOM 794 C CA . ARG A 1 99 ? -4.534 -10.804 5.864 1.00 93.12 99 ARG A CA 1
ATOM 795 C C . ARG A 1 99 ? -4.511 -12.121 6.646 1.00 93.12 99 ARG A C 1
ATOM 797 O O . ARG A 1 99 ? -3.448 -12.733 6.802 1.00 93.12 99 ARG A O 1
ATOM 804 N N . LEU A 1 100 ? -5.673 -12.483 7.176 1.00 84.62 100 LEU A N 1
ATOM 805 C CA . LEU A 1 100 ? -5.927 -13.830 7.676 1.00 84.62 100 LEU A CA 1
ATOM 806 C C . LEU A 1 100 ? -6.131 -14.792 6.503 1.00 84.62 100 LEU A C 1
ATOM 808 O O . LEU A 1 100 ? -6.634 -14.328 5.452 1.00 84.62 100 LEU A O 1
#

Foldseek 3Di:
DDDDPPDDDCVVVVVVVVVVVVVVVVLVVQLCVLQVDPDDLLVSLLVVQAPDPDFDWLVSSCVSVVVDDSVVSVVSVVVCVVVQQWDFPDDDPGTTIHGD

Sequence (100 aa):
MIQNENENDYTQYVFYMLKCILEAYRKLHYIMEVNTDNGSTIDGVYKIIFNSATPINKHVTKNVLYATSSATIEKALAALVKDGKIQPMTKGRYSKYFRL

pLDDT: mean 89.64, std 10.93, range [38.66, 98.31]

Radius of gyration: 20.41 Å; chains: 1; bounding box: 61×26×56 Å

Secondary structure (DSSP, 8-state):
----------HHHHHHHHHHHHHHHHHHHHHHHHHHS-S-HHHHHHHHHHS-SSPEEHHHHHHHSTTS-HHHHHHHHHHHHHTTSEEESS-STT-EEEE-